Protein AF-A0A7V7AHF5-F1 (afdb_monomer_lite)

Structure (mmCIF, N/CA/C/O backbone):
data_AF-A0A7V7AHF5-F1
#
_entry.id   AF-A0A7V7AHF5-F1
#
loop_
_atom_site.group_PDB
_atom_site.id
_atom_site.type_symbol
_atom_site.label_atom_id
_atom_site.label_alt_id
_atom_site.label_comp_id
_atom_site.label_asym_id
_atom_site.label_entity_id
_atom_site.label_seq_id
_atom_site.pdbx_PDB_ins_code
_atom_site.Cartn_x
_atom_site.Cartn_y
_atom_site.Cartn_z
_atom_site.occupancy
_atom_site.B_iso_or_equiv
_atom_site.auth_seq_id
_atom_site.auth_comp_id
_atom_site.auth_asym_id
_atom_site.auth_atom_id
_atom_site.pdbx_PDB_model_num
ATOM 1 N N . MET A 1 1 ? 26.492 4.386 -2.344 1.00 75.69 1 MET A N 1
ATOM 2 C CA . MET A 1 1 ? 26.056 3.177 -3.073 1.00 75.69 1 MET A CA 1
ATOM 3 C C . MET A 1 1 ? 24.835 3.536 -3.888 1.00 75.69 1 MET A C 1
ATOM 5 O O . MET A 1 1 ? 23.953 4.216 -3.369 1.00 75.69 1 MET A O 1
ATOM 9 N N . GLU A 1 2 ? 24.826 3.137 -5.151 1.00 82.31 2 GLU A N 1
ATOM 10 C CA . GLU A 1 2 ? 23.689 3.309 -6.047 1.00 82.31 2 GLU A CA 1
ATOM 11 C C . GLU A 1 2 ? 22.876 2.015 -6.050 1.00 82.31 2 GLU A C 1
ATOM 13 O O . GLU A 1 2 ? 23.443 0.936 -6.214 1.00 82.31 2 GLU A O 1
ATOM 18 N N . TYR A 1 3 ? 21.567 2.124 -5.829 1.00 86.06 3 TYR A N 1
ATOM 19 C CA . TYR A 1 3 ? 20.657 0.987 -5.885 1.00 86.06 3 TYR A CA 1
ATOM 20 C C . TYR A 1 3 ? 19.753 1.099 -7.108 1.00 86.06 3 TYR A C 1
ATOM 22 O O . TYR A 1 3 ? 19.407 2.197 -7.554 1.00 86.06 3 TYR A O 1
ATOM 30 N N . THR A 1 4 ? 19.347 -0.057 -7.618 1.00 88.94 4 THR A N 1
ATOM 31 C CA . THR A 1 4 ? 18.319 -0.174 -8.648 1.00 88.94 4 THR A CA 1
ATOM 32 C C . THR A 1 4 ? 17.144 -0.920 -8.039 1.00 88.94 4 THR A C 1
ATOM 34 O O . THR A 1 4 ? 17.319 -1.986 -7.453 1.00 88.94 4 THR A O 1
ATOM 37 N N . VAL A 1 5 ? 15.954 -0.340 -8.162 1.00 90.44 5 VAL A N 1
ATOM 38 C CA . VAL A 1 5 ? 14.686 -0.969 -7.789 1.00 90.44 5 VAL A CA 1
ATOM 39 C C . VAL A 1 5 ? 13.967 -1.251 -9.103 1.00 90.44 5 VAL A C 1
ATOM 41 O O . VAL A 1 5 ? 13.910 -0.370 -9.958 1.00 90.44 5 VAL A O 1
ATOM 44 N N . LEU A 1 6 ? 13.533 -2.493 -9.309 1.00 92.44 6 LEU A N 1
ATOM 45 C CA . LEU A 1 6 ? 12.943 -2.949 -10.567 1.00 92.44 6 LEU A CA 1
ATOM 46 C C . LEU A 1 6 ? 11.573 -3.585 -10.310 1.00 92.44 6 LEU A C 1
ATOM 48 O O . LEU A 1 6 ? 11.372 -4.170 -9.241 1.00 92.44 6 LEU A O 1
ATOM 52 N N . PRO A 1 7 ? 10.650 -3.516 -11.285 1.00 91.94 7 PRO A N 1
ATOM 53 C CA . PRO A 1 7 ? 9.421 -4.299 -11.268 1.00 91.94 7 PRO A CA 1
ATOM 54 C C . PRO A 1 7 ? 9.690 -5.802 -11.123 1.00 91.94 7 PRO A C 1
ATOM 56 O O . PRO A 1 7 ? 10.776 -6.298 -11.432 1.00 91.94 7 PRO A O 1
ATOM 59 N N . HIS A 1 8 ? 8.671 -6.547 -10.695 1.00 88.06 8 HIS A N 1
ATOM 60 C CA . HIS A 1 8 ? 8.754 -8.003 -10.617 1.00 88.06 8 HIS A CA 1
ATOM 61 C C . HIS A 1 8 ? 9.039 -8.604 -12.004 1.00 88.06 8 HIS A C 1
ATOM 63 O O . HIS A 1 8 ? 8.409 -8.189 -12.982 1.00 88.06 8 HIS A O 1
ATOM 69 N N . PRO A 1 9 ? 9.943 -9.590 -12.117 1.00 90.81 9 PRO A N 1
ATOM 70 C CA . PRO A 1 9 ? 10.238 -10.214 -13.399 1.00 90.81 9 PRO A CA 1
ATOM 71 C C . PRO A 1 9 ? 9.005 -10.940 -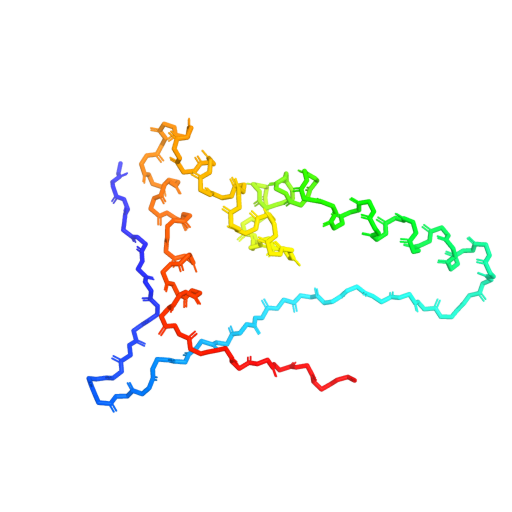13.946 1.00 90.81 9 PRO A C 1
ATOM 73 O O . PRO A 1 9 ? 8.194 -11.479 -13.192 1.00 90.81 9 PRO A O 1
ATOM 76 N N . THR A 1 10 ? 8.877 -10.964 -15.271 1.00 90.38 10 THR A N 1
ATOM 77 C CA . THR A 1 10 ? 7.789 -11.646 -15.984 1.00 90.38 10 THR A CA 1
ATOM 78 C C . THR A 1 10 ? 8.359 -12.456 -17.142 1.00 90.38 10 THR A C 1
ATOM 80 O O . THR A 1 10 ? 9.477 -12.204 -17.593 1.00 90.38 10 THR A O 1
ATOM 83 N N . PHE A 1 11 ? 7.623 -13.473 -17.587 1.00 91.75 11 PHE A N 1
ATOM 84 C CA . PHE A 1 11 ? 8.010 -14.258 -18.758 1.00 91.75 11 PHE A CA 1
ATOM 85 C C . PHE A 1 11 ? 7.797 -13.443 -20.040 1.00 91.75 11 PHE A C 1
ATOM 87 O O . PHE A 1 11 ? 6.852 -12.667 -20.117 1.00 91.75 11 PHE A O 1
ATOM 94 N N . GLU A 1 12 ? 8.625 -13.669 -21.063 1.00 89.19 12 GLU A N 1
ATOM 95 C CA . GLU A 1 12 ? 8.609 -12.919 -22.334 1.00 89.19 12 GLU A CA 1
ATOM 96 C C . GLU A 1 12 ? 7.241 -12.926 -23.043 1.00 89.19 12 GLU A C 1
ATOM 98 O O . GLU A 1 12 ? 6.817 -11.911 -23.585 1.00 89.19 12 GLU A O 1
ATOM 103 N N . VAL A 1 13 ? 6.516 -14.048 -22.978 1.00 89.81 13 VAL A N 1
ATOM 104 C CA . VAL A 1 13 ? 5.154 -14.209 -23.533 1.00 89.81 13 VAL A CA 1
ATOM 105 C C . VAL A 1 13 ? 4.102 -14.301 -22.409 1.00 89.81 13 VAL A C 1
ATOM 107 O O . VAL A 1 13 ? 2.970 -14.737 -22.610 1.00 89.81 13 VAL A O 1
ATOM 110 N N . GLY A 1 14 ? 4.480 -13.939 -21.181 1.00 87.25 14 GLY A N 1
ATOM 111 C CA . GLY A 1 14 ? 3.614 -13.983 -20.008 1.00 87.25 14 GLY A CA 1
ATOM 112 C C . GLY A 1 14 ? 2.822 -12.693 -19.823 1.00 87.25 14 GLY A C 1
ATOM 113 O O . GLY A 1 14 ? 3.287 -11.600 -20.136 1.00 87.25 14 GLY A O 1
ATOM 114 N N . LYS A 1 15 ? 1.626 -12.806 -19.242 1.00 89.88 15 LYS A N 1
ATOM 115 C CA . LYS A 1 15 ? 0.880 -11.631 -18.786 1.00 89.88 15 LYS A CA 1
ATOM 116 C C . LYS A 1 15 ? 1.560 -11.040 -17.547 1.00 89.88 15 LYS A C 1
ATOM 118 O O . LYS A 1 15 ? 1.889 -11.778 -16.617 1.00 89.88 15 LYS A O 1
ATOM 123 N N . LYS A 1 16 ? 1.743 -9.717 -17.515 1.00 93.38 16 LYS A N 1
ATOM 124 C CA . LYS A 1 16 ? 2.230 -9.003 -16.329 1.00 93.38 16 LYS A CA 1
ATOM 125 C C . LYS A 1 16 ? 1.141 -9.006 -15.259 1.00 93.38 16 LYS A C 1
ATOM 127 O O . LYS A 1 16 ? 0.126 -8.332 -15.407 1.00 93.38 16 LYS A O 1
ATOM 132 N N . ILE A 1 17 ? 1.336 -9.802 -14.212 1.00 91.06 17 ILE A N 1
ATOM 133 C CA . ILE A 1 17 ? 0.400 -9.911 -13.092 1.00 91.06 17 ILE A CA 1
ATOM 134 C C . ILE A 1 17 ? 1.165 -9.705 -11.789 1.00 91.06 17 ILE A C 1
ATOM 136 O O . ILE A 1 17 ? 2.195 -10.343 -11.561 1.00 91.06 17 ILE A O 1
ATOM 140 N N . ALA A 1 18 ? 0.659 -8.817 -10.941 1.00 89.69 18 ALA A N 1
ATOM 141 C CA . ALA A 1 18 ? 1.155 -8.577 -9.596 1.00 89.69 18 ALA A CA 1
ATOM 142 C C . ALA A 1 18 ? 0.113 -9.024 -8.561 1.00 89.69 18 ALA A C 1
ATOM 144 O O . ALA A 1 18 ? -1.093 -8.972 -8.796 1.00 89.69 18 ALA A O 1
ATOM 145 N N . ILE A 1 19 ? 0.580 -9.479 -7.399 1.00 87.19 19 ILE A N 1
ATOM 146 C CA . ILE A 1 19 ? -0.295 -9.780 -6.262 1.00 87.19 19 ILE A CA 1
ATOM 147 C C . ILE A 1 19 ? -0.213 -8.599 -5.308 1.00 87.19 19 ILE A C 1
ATOM 149 O O . ILE A 1 19 ? 0.859 -8.314 -4.766 1.00 87.19 19 ILE A O 1
ATOM 153 N N . GLU A 1 20 ?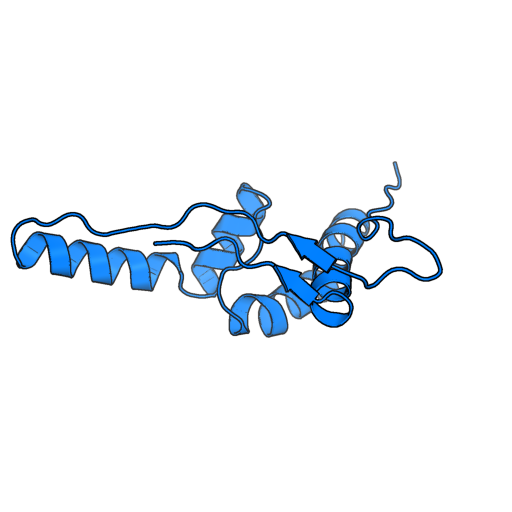 -1.343 -7.942 -5.069 1.00 83.00 20 GLU A N 1
ATOM 154 C CA . GLU A 1 20 ? -1.436 -6.947 -4.010 1.00 83.00 20 GLU A CA 1
ATOM 155 C C . GLU A 1 20 ? -1.572 -7.658 -2.661 1.00 83.00 20 GLU A C 1
ATOM 157 O O . GLU A 1 20 ? -2.397 -8.559 -2.490 1.00 83.00 20 GLU A O 1
ATOM 162 N N . ARG A 1 21 ? -0.725 -7.293 -1.696 1.00 83.31 21 ARG A N 1
ATOM 163 C CA . ARG A 1 21 ? -0.747 -7.862 -0.345 1.00 83.31 21 ARG A CA 1
ATOM 164 C C . ARG A 1 21 ? -0.647 -6.748 0.678 1.00 83.31 21 ARG A C 1
ATOM 166 O O . ARG A 1 21 ? 0.183 -5.854 0.549 1.00 83.31 21 ARG A O 1
ATOM 173 N N . GLY A 1 22 ? -1.441 -6.864 1.730 1.00 83.81 22 GLY A N 1
ATOM 174 C CA . GLY A 1 22 ? -1.457 -5.924 2.838 1.00 83.81 22 GLY A CA 1
ATOM 175 C C . GLY A 1 22 ? -2.302 -6.447 3.990 1.00 83.81 22 GLY A C 1
ATOM 176 O O . GLY A 1 22 ? -2.775 -7.584 3.967 1.00 83.81 22 GLY A O 1
ATOM 177 N N . GLY A 1 23 ? -2.475 -5.604 5.003 1.00 83.94 23 GLY A N 1
ATOM 178 C CA . GLY A 1 23 ? -3.432 -5.824 6.080 1.00 83.94 23 GLY A CA 1
ATOM 179 C C . GLY A 1 23 ? -4.641 -4.915 5.900 1.00 83.94 23 GLY A C 1
ATOM 180 O O . GLY A 1 23 ? -4.483 -3.725 5.635 1.00 83.94 23 GLY A O 1
ATOM 181 N N . GLY A 1 24 ? -5.839 -5.473 6.064 1.00 86.12 24 GLY A N 1
ATOM 182 C CA . GLY A 1 24 ? -7.063 -4.693 6.215 1.00 86.12 24 GLY A CA 1
ATOM 183 C C . GLY A 1 24 ? -7.281 -4.294 7.674 1.00 86.12 24 GLY A C 1
ATOM 184 O O . GLY A 1 24 ? -6.859 -4.998 8.593 1.00 86.12 24 GLY A O 1
ATOM 185 N N . LEU A 1 25 ? -7.970 -3.176 7.888 1.00 90.19 25 LEU A N 1
ATOM 186 C CA . LEU A 1 25 ? -8.500 -2.800 9.195 1.00 90.19 25 LEU A CA 1
ATOM 187 C C . LEU A 1 25 ? -10.012 -3.024 9.185 1.00 90.19 25 LEU A C 1
ATOM 189 O O . LEU A 1 25 ? -10.693 -2.611 8.250 1.00 90.19 25 LEU A O 1
ATOM 193 N N . ALA A 1 26 ? -10.530 -3.663 10.230 1.00 92.81 26 ALA A N 1
ATOM 194 C CA . ALA A 1 26 ? -11.954 -3.914 10.403 1.00 92.81 26 ALA A CA 1
ATOM 195 C C . ALA A 1 26 ? -12.402 -3.462 11.795 1.00 92.81 26 ALA A C 1
ATOM 197 O O . ALA A 1 26 ? -11.648 -3.555 12.766 1.00 92.81 26 ALA A O 1
ATOM 198 N N . VAL A 1 27 ? -13.643 -2.986 11.890 1.00 94.94 27 VAL A N 1
ATOM 199 C CA . VAL A 1 27 ? -14.269 -2.629 13.165 1.00 94.94 27 VAL A CA 1
ATOM 200 C C . VAL A 1 27 ? -15.038 -3.843 13.673 1.00 94.94 27 VAL A C 1
ATOM 202 O O . VAL A 1 27 ? -15.966 -4.319 13.024 1.00 94.94 27 VAL A O 1
ATOM 205 N N . ALA A 1 28 ? -14.636 -4.367 14.830 1.00 95.50 28 ALA A N 1
ATOM 206 C CA . ALA A 1 28 ? -15.382 -5.423 15.501 1.00 95.50 28 ALA A CA 1
ATOM 207 C C . ALA A 1 28 ? -16.660 -4.856 16.135 1.00 95.50 28 ALA A C 1
ATOM 209 O O . ALA A 1 28 ? -16.661 -3.730 16.634 1.00 95.50 28 ALA A O 1
ATOM 210 N N . LYS A 1 29 ? -17.723 -5.667 16.172 1.00 96.50 29 LYS A N 1
ATOM 211 C CA . LYS A 1 29 ? -18.994 -5.298 16.805 1.00 96.50 29 LYS A CA 1
ATOM 212 C C . LYS A 1 29 ? -18.781 -4.873 18.262 1.00 9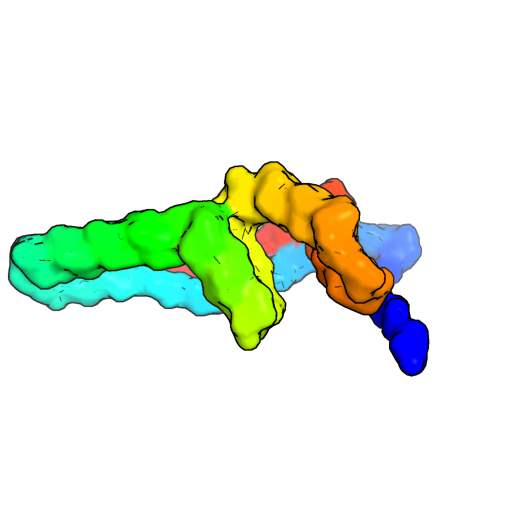6.50 29 LYS A C 1
ATOM 214 O O . LYS A 1 29 ? -18.151 -5.596 19.039 1.00 96.50 29 LYS A O 1
ATOM 219 N N . SER A 1 30 ? -19.321 -3.718 18.634 1.00 96.94 30 SER A N 1
ATOM 220 C CA . SER A 1 30 ? -19.143 -3.101 19.948 1.00 96.94 30 SER A CA 1
ATOM 221 C C . SER A 1 30 ? -20.361 -2.250 20.339 1.00 96.94 30 SER A C 1
ATOM 223 O O . SER A 1 30 ? -21.497 -2.640 20.076 1.00 96.94 30 SER A O 1
ATOM 225 N N . THR A 1 31 ? -20.145 -1.133 21.042 1.00 98.31 31 THR A N 1
ATOM 226 C CA . THR A 1 31 ? -21.176 -0.110 21.267 1.00 98.31 31 THR A CA 1
ATOM 227 C C . THR A 1 31 ? -21.175 0.904 20.118 1.00 98.31 31 THR A C 1
ATOM 229 O O . THR A 1 31 ? -20.110 1.123 19.529 1.00 98.31 31 THR A O 1
ATOM 232 N N . PRO A 1 32 ? -22.312 1.563 19.823 1.00 98.06 32 PRO A N 1
ATOM 233 C CA . PRO A 1 32 ? -22.394 2.552 18.747 1.00 98.06 32 PRO A CA 1
ATOM 234 C C . PRO A 1 32 ? -21.312 3.637 18.828 1.00 98.06 32 PRO A C 1
ATOM 236 O O . PRO A 1 32 ? -20.703 3.986 17.823 1.00 98.06 32 PRO A O 1
ATOM 239 N N . GLU A 1 33 ? -20.993 4.109 20.034 1.00 98.19 33 GLU A N 1
ATOM 240 C CA . GLU A 1 33 ? -20.003 5.170 20.254 1.00 98.19 33 GLU A CA 1
ATOM 241 C C . GLU A 1 33 ? -18.580 4.704 19.917 1.00 98.19 33 GLU A C 1
ATOM 243 O O . GLU A 1 33 ? -17.772 5.463 19.380 1.00 98.19 33 GLU A O 1
ATOM 248 N N . LYS A 1 34 ? -18.253 3.440 20.220 1.00 98.06 34 LYS A N 1
ATOM 249 C CA . LYS A 1 34 ? -16.942 2.853 19.901 1.00 98.06 34 LYS A CA 1
ATOM 250 C C . LYS A 1 34 ? -16.803 2.582 18.411 1.00 98.06 34 LYS A C 1
ATOM 252 O O . LYS A 1 34 ? -15.725 2.786 17.857 1.00 98.06 34 LYS A O 1
ATOM 257 N N . GLU A 1 35 ? -17.878 2.127 17.779 1.00 98.12 35 GLU A N 1
ATOM 258 C CA . GLU A 1 35 ? -17.925 1.896 16.337 1.00 98.12 35 GLU A CA 1
ATOM 259 C C . GLU A 1 35 ? -17.775 3.216 15.566 1.00 98.12 35 GLU A C 1
ATOM 261 O O . GLU A 1 35 ? -16.963 3.296 14.644 1.00 98.12 35 GLU A O 1
ATOM 266 N N . GLU A 1 36 ? -18.460 4.280 16.000 1.00 97.88 36 GLU A N 1
ATOM 267 C CA . GLU A 1 36 ? -18.328 5.624 15.426 1.00 97.88 36 GLU A CA 1
ATOM 268 C C . GLU A 1 36 ? -16.909 6.184 15.599 1.00 97.88 36 GLU A C 1
ATOM 270 O O . GLU A 1 36 ? -16.293 6.640 14.631 1.00 97.88 36 GLU A O 1
ATOM 275 N N . ALA A 1 37 ? -16.342 6.095 16.806 1.00 97.94 37 ALA A N 1
ATOM 276 C CA . ALA A 1 37 ? -14.976 6.544 17.063 1.00 97.94 37 ALA A CA 1
ATOM 277 C C . ALA A 1 37 ? -13.943 5.780 16.213 1.00 97.94 37 ALA A C 1
ATOM 279 O O . ALA A 1 37 ? -13.013 6.387 15.674 1.00 97.94 37 ALA A O 1
ATOM 280 N N . ALA A 1 38 ? -14.116 4.464 16.044 1.00 97.88 38 ALA A N 1
ATOM 281 C CA . ALA A 1 38 ? -13.258 3.654 15.186 1.00 97.88 38 ALA A CA 1
ATOM 282 C C . ALA A 1 38 ? -13.382 4.062 13.709 1.00 97.88 38 ALA A C 1
ATOM 284 O O . ALA A 1 38 ? -12.367 4.204 13.030 1.00 97.88 38 ALA A O 1
ATOM 285 N N . ALA A 1 39 ? -14.597 4.321 13.217 1.00 96.50 39 ALA A N 1
ATOM 286 C CA . ALA A 1 39 ? -14.816 4.793 11.850 1.00 96.50 39 ALA A CA 1
ATOM 287 C C . ALA A 1 39 ? -14.159 6.162 11.594 1.00 96.50 39 ALA A C 1
ATOM 289 O O . ALA A 1 39 ? -13.509 6.358 10.563 1.00 96.50 39 ALA A O 1
ATOM 290 N N . LEU A 1 40 ? -14.265 7.095 12.548 1.00 97.12 40 LEU A N 1
ATOM 291 C CA . LEU A 1 40 ? -13.592 8.396 12.481 1.00 97.12 40 LEU A CA 1
ATOM 292 C C . LEU A 1 40 ? -12.068 8.249 12.471 1.00 97.12 40 LEU A C 1
ATOM 294 O O . LEU A 1 40 ? -11.396 8.893 11.662 1.00 97.12 40 LEU A O 1
ATOM 298 N N . PHE A 1 41 ? -11.527 7.375 13.323 1.00 95.75 41 PHE A N 1
ATOM 299 C CA . PHE A 1 41 ? -10.101 7.065 13.338 1.00 95.75 41 PHE A CA 1
ATOM 300 C C . PHE A 1 41 ? -9.636 6.498 11.996 1.00 95.75 41 PHE A C 1
ATOM 302 O O . PHE A 1 41 ? -8.648 6.987 11.457 1.00 95.75 41 PHE A O 1
ATOM 309 N N . LEU A 1 42 ? -10.348 5.518 11.430 1.00 94.31 42 LEU A N 1
ATOM 310 C CA . LEU A 1 42 ? -9.989 4.923 10.141 1.00 94.31 42 LEU A CA 1
ATOM 311 C C . LEU A 1 42 ? -9.998 5.968 9.028 1.00 94.31 42 LEU A C 1
ATOM 313 O O . LEU A 1 42 ? -9.024 6.067 8.288 1.00 94.31 42 LEU A O 1
ATOM 317 N N . LYS A 1 43 ? -11.034 6.813 8.969 1.00 92.62 43 LYS A N 1
ATOM 318 C CA . LYS A 1 43 ? -11.121 7.913 7.999 1.00 92.62 43 LYS A CA 1
ATOM 319 C C . LYS A 1 43 ? -9.943 8.882 8.108 1.00 92.62 43 LYS A C 1
ATOM 321 O O . LYS A 1 43 ? -9.422 9.328 7.089 1.00 92.62 43 LYS A O 1
ATOM 326 N N . TRP A 1 44 ? -9.542 9.235 9.328 1.00 93.25 44 TRP A N 1
ATOM 327 C CA . TRP A 1 44 ? -8.378 10.087 9.565 1.00 93.25 44 TRP A CA 1
ATOM 328 C C . TRP A 1 44 ? -7.075 9.376 9.182 1.00 93.25 44 TRP A C 1
ATOM 330 O O . TRP A 1 44 ? -6.265 9.944 8.453 1.00 93.25 44 TRP A O 1
ATOM 340 N N . PHE A 1 45 ? -6.901 8.125 9.612 1.00 90.06 45 PHE A N 1
ATOM 341 C CA . PHE A 1 45 ? -5.704 7.313 9.394 1.00 90.06 45 PHE A CA 1
ATOM 342 C C . PHE A 1 45 ? -5.410 7.073 7.909 1.00 90.06 45 PHE A C 1
ATOM 344 O O . PHE A 1 45 ? -4.262 7.177 7.477 1.00 90.06 45 PHE A O 1
ATOM 351 N N . THR A 1 46 ? -6.447 6.802 7.114 1.00 87.88 46 THR A N 1
ATOM 352 C CA . THR A 1 46 ? -6.318 6.558 5.671 1.00 87.88 46 THR A CA 1
ATOM 353 C C . THR A 1 46 ? -6.360 7.836 4.832 1.00 87.88 46 THR A C 1
ATOM 355 O O . THR A 1 46 ? -6.241 7.760 3.611 1.00 87.88 46 THR A O 1
ATOM 358 N N . ALA A 1 47 ? -6.524 9.018 5.437 1.00 87.62 47 ALA A N 1
ATOM 359 C CA . ALA A 1 47 ? -6.480 10.278 4.702 1.00 87.62 47 ALA A CA 1
ATOM 360 C C . ALA A 1 47 ? -5.092 10.495 4.076 1.00 87.62 47 ALA A C 1
ATOM 362 O O . ALA A 1 47 ? -4.066 10.188 4.684 1.00 87.62 47 ALA A O 1
ATOM 363 N N . SER A 1 48 ? -5.046 11.071 2.870 1.00 80.81 48 SER A N 1
ATOM 364 C CA . SER A 1 48 ? -3.832 11.099 2.042 1.00 80.81 48 SER A CA 1
ATOM 365 C C . SER A 1 48 ? -2.593 11.666 2.746 1.00 80.81 48 SER A C 1
ATOM 367 O O . SER A 1 48 ? -1.509 11.122 2.585 1.00 80.81 48 SER A O 1
ATOM 369 N N . GLU A 1 49 ? -2.720 12.736 3.539 1.00 80.62 49 GLU A N 1
ATOM 370 C CA . GLU A 1 49 ? -1.570 13.332 4.241 1.00 80.62 49 GLU A CA 1
ATOM 371 C C . GLU A 1 49 ? -0.965 12.381 5.281 1.00 80.62 49 GLU A C 1
ATOM 373 O O . GLU A 1 49 ? 0.251 12.185 5.331 1.00 80.62 49 GLU A O 1
ATOM 378 N N . LEU A 1 50 ? -1.814 11.764 6.100 1.00 83.19 50 LEU A N 1
ATOM 379 C CA . LEU A 1 50 ? -1.359 10.861 7.145 1.00 83.19 50 LEU A CA 1
ATOM 380 C C . LEU A 1 50 ? -0.861 9.539 6.561 1.00 83.19 50 LEU A C 1
ATOM 382 O O . LEU A 1 50 ? 0.140 8.995 7.027 1.00 83.19 50 LEU A O 1
ATOM 386 N N . ASN A 1 51 ? -1.498 9.072 5.490 1.00 80.19 51 ASN A N 1
ATOM 387 C CA . ASN A 1 51 ? -1.082 7.873 4.787 1.00 80.19 51 ASN A CA 1
ATOM 388 C C . ASN A 1 51 ? 0.317 8.026 4.155 1.00 80.19 51 ASN A C 1
ATOM 390 O O . ASN A 1 51 ? 1.119 7.100 4.246 1.00 80.19 51 ASN A O 1
ATOM 394 N N . MET A 1 52 ? 0.674 9.212 3.640 1.00 76.88 52 MET A N 1
ATOM 395 C CA . MET A 1 52 ? 2.041 9.500 3.170 1.00 76.88 52 MET A CA 1
ATOM 396 C C . MET A 1 52 ? 3.077 9.434 4.299 1.00 76.88 52 MET A C 1
ATOM 398 O O . MET A 1 52 ? 4.155 8.867 4.122 1.00 76.88 52 MET A O 1
ATOM 402 N N . ARG A 1 53 ? 2.754 9.965 5.487 1.00 80.25 53 ARG A N 1
ATOM 403 C CA . ARG A 1 53 ? 3.639 9.848 6.660 1.00 80.25 53 ARG A CA 1
ATOM 404 C C . ARG A 1 53 ? 3.814 8.393 7.087 1.00 80.25 53 ARG A C 1
ATOM 406 O O . ARG A 1 53 ? 4.933 7.963 7.357 1.00 80.25 53 ARG A O 1
ATOM 413 N N . PHE A 1 54 ? 2.722 7.632 7.117 1.00 81.50 54 PHE A N 1
ATOM 414 C CA . PHE A 1 54 ? 2.755 6.208 7.434 1.00 81.50 54 PHE A CA 1
ATOM 415 C C . PHE A 1 54 ? 3.650 5.437 6.454 1.00 81.50 54 PHE A C 1
ATOM 417 O O . PHE A 1 54 ? 4.505 4.664 6.889 1.00 81.50 54 PHE A O 1
ATOM 424 N N . MET A 1 55 ? 3.526 5.692 5.150 1.00 78.25 55 MET A N 1
ATOM 425 C CA . MET A 1 55 ? 4.402 5.109 4.132 1.00 78.25 55 MET A CA 1
ATOM 426 C C . MET A 1 55 ? 5.877 5.418 4.362 1.00 78.25 55 MET A C 1
ATOM 428 O O . MET A 1 55 ? 6.696 4.501 4.354 1.00 78.25 55 MET A O 1
ATOM 432 N N . ALA A 1 56 ? 6.224 6.689 4.580 1.00 74.81 56 ALA A N 1
ATOM 433 C CA . ALA A 1 56 ? 7.617 7.109 4.722 1.00 74.81 56 ALA A CA 1
ATOM 434 C C . ALA A 1 56 ? 8.334 6.345 5.849 1.00 74.81 56 ALA A C 1
ATOM 436 O O . ALA A 1 56 ? 9.510 6.001 5.729 1.00 74.81 56 ALA A O 1
ATOM 437 N N . CYS A 1 57 ? 7.609 6.023 6.923 1.00 76.06 57 CYS A N 1
ATOM 438 C CA . CYS A 1 57 ? 8.147 5.270 8.052 1.00 76.06 57 CYS A CA 1
ATOM 439 C C . CYS A 1 57 ? 8.119 3.746 7.857 1.00 76.06 57 CYS A C 1
ATOM 441 O O . CYS A 1 57 ? 8.987 3.053 8.385 1.00 76.06 57 CYS A O 1
ATOM 443 N N . THR A 1 58 ? 7.129 3.206 7.140 1.00 80.31 58 THR A N 1
ATOM 444 C CA . THR A 1 58 ? 6.858 1.754 7.108 1.00 80.31 58 THR A CA 1
ATOM 445 C C . THR A 1 58 ? 7.208 1.072 5.790 1.00 80.31 58 THR A C 1
ATOM 447 O O . THR A 1 58 ? 7.297 -0.154 5.749 1.00 80.31 58 THR A O 1
ATOM 450 N N . ARG A 1 59 ? 7.434 1.851 4.727 1.00 77.31 59 ARG A N 1
ATOM 451 C CA . ARG A 1 59 ? 7.652 1.395 3.345 1.00 77.31 59 ARG A CA 1
ATOM 452 C C . ARG A 1 59 ? 6.470 0.631 2.729 1.00 77.31 59 ARG A C 1
ATOM 454 O O . ARG A 1 59 ? 6.656 -0.063 1.734 1.00 77.31 59 ARG A O 1
ATOM 461 N N . TYR A 1 60 ? 5.268 0.766 3.294 1.00 83.19 60 TYR A N 1
ATOM 462 C CA . TYR A 1 60 ? 4.029 0.391 2.606 1.00 83.19 60 TYR A CA 1
ATOM 463 C C . TYR A 1 60 ? 3.737 1.344 1.441 1.00 83.19 60 TYR A C 1
ATOM 465 O O . TYR A 1 60 ? 4.321 2.422 1.362 1.00 83.19 60 TYR A O 1
ATOM 473 N N . LEU A 1 61 ? 2.823 0.932 0.561 1.00 84.81 61 LEU A N 1
ATOM 474 C CA . LEU A 1 61 ? 2.249 1.773 -0.489 1.00 84.81 61 LEU A CA 1
ATOM 475 C C . LEU A 1 61 ? 1.023 2.540 0.033 1.00 84.81 61 LEU A C 1
ATOM 477 O O . LEU A 1 61 ? 0.439 2.144 1.051 1.00 84.81 61 LEU A O 1
ATOM 481 N N . PRO A 1 62 ? 0.628 3.641 -0.627 1.00 83.25 62 PRO A N 1
ATOM 482 C CA . PRO A 1 62 ? -0.523 4.401 -0.194 1.00 83.25 62 PRO A CA 1
ATOM 483 C C . PRO A 1 62 ? -1.810 3.659 -0.549 1.00 83.25 62 PRO A C 1
ATOM 485 O O . PRO A 1 62 ? -1.902 3.009 -1.583 1.00 83.25 62 PRO A O 1
ATOM 488 N N . VAL A 1 63 ? -2.818 3.788 0.311 1.00 83.69 63 VAL A N 1
ATOM 489 C CA . VAL A 1 63 ? -4.081 3.025 0.232 1.00 83.69 63 VAL A CA 1
ATOM 490 C C . VAL A 1 63 ? -5.216 3.808 -0.433 1.00 83.69 63 VAL A C 1
ATOM 492 O O . VAL A 1 63 ? -6.366 3.385 -0.409 1.00 83.69 63 VAL A O 1
ATOM 495 N N . THR A 1 64 ? -4.915 4.994 -0.968 1.00 81.50 64 THR A N 1
ATOM 496 C CA . THR A 1 64 ? -5.890 5.843 -1.665 1.00 81.50 64 THR A CA 1
ATOM 497 C C . THR A 1 64 ? -5.316 6.294 -2.995 1.00 81.50 64 THR A C 1
ATOM 499 O O . THR A 1 64 ? -4.163 6.731 -3.032 1.00 81.50 64 THR A O 1
ATOM 502 N N . ASP A 1 65 ? -6.136 6.285 -4.047 1.00 78.69 65 ASP A N 1
ATOM 503 C CA . ASP A 1 65 ? -5.730 6.689 -5.400 1.00 78.69 65 ASP A CA 1
ATOM 504 C C . ASP A 1 65 ? -5.074 8.069 -5.402 1.00 78.69 65 ASP A C 1
ATOM 506 O O . ASP A 1 65 ? -3.987 8.250 -5.931 1.00 78.69 65 ASP A O 1
ATOM 510 N N . LYS A 1 66 ? -5.674 9.033 -4.694 1.00 79.00 66 LYS A N 1
ATOM 511 C CA . LYS A 1 66 ? -5.153 10.402 -4.590 1.00 79.00 66 LYS A CA 1
ATOM 512 C C . LYS A 1 66 ? -3.767 10.486 -3.938 1.00 79.00 66 LYS A C 1
ATOM 514 O O . LYS A 1 66 ? -2.980 11.372 -4.265 1.00 79.00 66 LYS A O 1
ATOM 519 N N . ALA A 1 67 ? -3.476 9.626 -2.961 1.00 78.75 67 ALA A N 1
ATOM 520 C CA . ALA A 1 67 ? -2.139 9.568 -2.375 1.00 78.75 67 ALA A CA 1
ATOM 521 C C . ALA A 1 67 ? -1.156 8.864 -3.323 1.00 78.75 67 ALA A C 1
ATOM 523 O O . ALA A 1 67 ? -0.004 9.281 -3.418 1.00 78.75 67 ALA A O 1
ATOM 524 N N . PHE A 1 68 ? -1.624 7.850 -4.051 1.00 80.38 68 PHE A N 1
ATOM 525 C CA . PHE A 1 68 ? -0.832 7.113 -5.028 1.00 80.38 68 PHE A CA 1
ATOM 526 C C . PHE A 1 68 ? -0.432 7.961 -6.236 1.00 80.38 68 PHE A C 1
ATOM 528 O O . PHE A 1 68 ? 0.738 7.972 -6.597 1.00 80.38 68 PHE A O 1
ATOM 535 N N . THR A 1 69 ? -1.356 8.717 -6.825 1.00 74.38 69 THR A N 1
ATOM 536 C CA . THR A 1 69 ? -1.074 9.570 -7.986 1.00 74.38 69 THR A CA 1
ATOM 537 C C . THR A 1 69 ? -0.428 10.882 -7.543 1.00 74.38 69 THR A C 1
ATOM 539 O O . THR A 1 69 ? 0.770 11.099 -7.701 1.00 74.38 69 THR A O 1
ATOM 542 N N . ASP A 1 70 ? -1.189 11.749 -6.877 1.00 77.31 70 ASP A N 1
ATOM 543 C CA . ASP A 1 70 ? -0.809 13.156 -6.736 1.00 77.31 70 ASP A CA 1
ATOM 544 C C . ASP A 1 70 ? 0.301 13.379 -5.705 1.00 77.31 70 ASP A C 1
ATOM 546 O O . ASP A 1 70 ? 0.956 14.426 -5.698 1.00 77.31 70 ASP A O 1
ATOM 550 N N . ARG A 1 71 ? 0.424 12.500 -4.706 1.00 79.62 71 ARG A N 1
ATOM 551 C CA . ARG A 1 71 ? 1.385 12.693 -3.609 1.00 79.62 71 ARG A CA 1
ATOM 552 C C . ARG A 1 71 ? 2.690 11.951 -3.851 1.00 79.62 71 ARG A C 1
ATOM 554 O O . ARG A 1 71 ? 3.726 12.545 -3.570 1.00 79.62 71 ARG A O 1
ATOM 561 N N . MET A 1 72 ? 2.669 10.736 -4.401 1.00 83.56 72 MET A N 1
ATOM 562 C CA . MET A 1 72 ? 3.916 10.047 -4.755 1.00 83.56 72 MET A CA 1
ATOM 563 C C . MET A 1 72 ? 4.669 10.758 -5.879 1.00 83.56 72 MET A C 1
ATOM 565 O O . MET A 1 72 ? 5.880 10.911 -5.763 1.00 83.56 72 MET A O 1
ATOM 569 N N . GLU A 1 73 ? 3.982 11.250 -6.917 1.00 85.50 73 GLU A N 1
ATOM 570 C CA . GLU A 1 73 ? 4.632 12.010 -7.997 1.00 85.50 73 GLU A CA 1
ATOM 571 C C . GLU A 1 73 ? 5.335 13.264 -7.467 1.00 85.50 73 GLU A C 1
ATOM 573 O O . GLU A 1 73 ? 6.487 13.528 -7.811 1.00 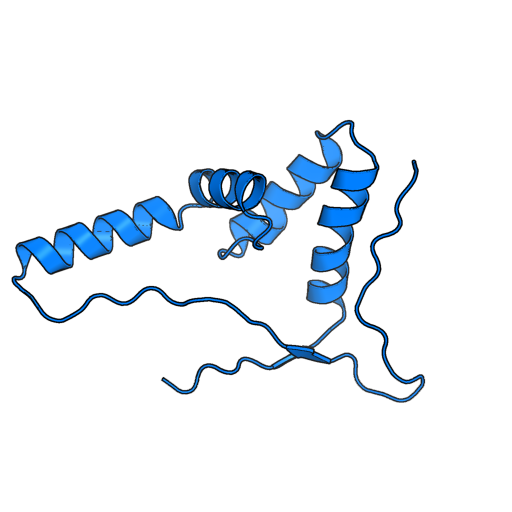85.50 73 GLU A O 1
ATOM 578 N N . ARG A 1 74 ? 4.678 14.006 -6.566 1.00 86.69 74 ARG A N 1
ATOM 579 C CA . ARG A 1 74 ? 5.301 15.155 -5.895 1.00 86.69 74 ARG A CA 1
ATOM 580 C C . ARG A 1 74 ? 6.502 14.753 -5.051 1.00 86.69 74 ARG A C 1
ATOM 582 O O . ARG A 1 74 ? 7.545 15.380 -5.180 1.00 86.69 74 ARG A O 1
ATOM 589 N N . GLU A 1 75 ? 6.383 13.702 -4.242 1.00 85.88 75 GLU A N 1
ATOM 590 C CA . GLU A 1 75 ? 7.498 13.214 -3.421 1.00 85.88 75 GLU A CA 1
ATOM 591 C C . GLU A 1 75 ? 8.692 12.801 -4.294 1.00 85.88 75 GLU A C 1
ATOM 593 O O . GLU A 1 75 ? 9.827 13.117 -3.962 1.00 85.88 75 GLU A O 1
ATOM 598 N N . ILE A 1 76 ? 8.469 12.166 -5.450 1.00 88.56 76 ILE A N 1
ATOM 599 C CA . ILE A 1 76 ? 9.544 11.836 -6.399 1.00 88.56 76 ILE A CA 1
ATOM 600 C C . ILE A 1 76 ? 10.264 13.103 -6.882 1.00 88.56 76 ILE A C 1
ATOM 602 O O . ILE A 1 76 ? 11.494 13.127 -6.930 1.00 88.56 76 ILE A O 1
ATOM 606 N N . VAL A 1 77 ? 9.519 14.155 -7.231 1.00 90.38 77 VAL A N 1
ATOM 607 C CA . VAL A 1 77 ? 10.090 15.418 -7.730 1.00 90.38 77 VAL A CA 1
ATOM 608 C C . VAL A 1 77 ? 10.822 16.192 -6.629 1.00 90.38 77 VAL A C 1
ATOM 610 O O . VAL A 1 77 ? 11.884 16.758 -6.880 1.00 90.38 77 VAL A O 1
ATOM 613 N N . GLU A 1 78 ? 10.270 16.224 -5.416 1.00 90.31 78 GLU A N 1
ATOM 614 C CA . GLU A 1 78 ? 10.778 17.029 -4.298 1.00 90.31 78 GLU A CA 1
ATOM 615 C C . GLU A 1 78 ? 11.922 16.342 -3.529 1.00 90.31 78 GLU A C 1
ATOM 617 O O . GLU A 1 78 ? 12.734 17.014 -2.887 1.00 90.31 78 GLU A O 1
ATOM 622 N N . ASN A 1 79 ? 12.027 15.010 -3.592 1.00 88.12 79 ASN A N 1
ATOM 623 C CA . ASN A 1 79 ? 13.032 14.261 -2.845 1.00 88.12 79 ASN A CA 1
ATOM 624 C C . ASN A 1 79 ? 14.397 14.271 -3.550 1.00 88.12 79 ASN A C 1
ATOM 626 O O . ASN A 1 79 ? 14.546 13.804 -4.675 1.00 88.12 79 ASN A O 1
ATOM 630 N N . SER A 1 80 ? 15.433 14.745 -2.859 1.00 91.06 80 SER A N 1
ATOM 631 C CA . SER A 1 80 ? 16.792 14.849 -3.408 1.00 91.06 80 SER A CA 1
ATOM 632 C C . SER A 1 80 ? 17.575 13.530 -3.423 1.00 91.06 80 SER A C 1
ATOM 634 O O . SER A 1 80 ? 18.680 13.482 -3.967 1.00 91.06 80 SER A O 1
ATOM 636 N N . ASN A 1 81 ? 17.048 12.454 -2.826 1.00 89.25 81 ASN A N 1
ATOM 637 C CA . ASN A 1 81 ? 17.722 11.162 -2.784 1.00 89.25 81 ASN A CA 1
ATOM 638 C C . ASN A 1 81 ? 17.323 10.295 -3.994 1.00 89.25 81 ASN A C 1
ATOM 640 O O . ASN A 1 81 ? 16.212 9.756 -4.019 1.00 89.25 81 ASN A O 1
ATOM 644 N N . PRO A 1 82 ? 18.236 10.041 -4.951 1.00 88.44 82 PRO A N 1
ATOM 645 C CA . PRO A 1 82 ? 17.910 9.300 -6.169 1.00 88.44 82 PRO A CA 1
ATOM 646 C C . PRO A 1 82 ? 17.479 7.852 -5.901 1.00 88.44 82 PRO A C 1
ATOM 648 O O . PRO A 1 82 ? 16.727 7.273 -6.681 1.00 88.44 82 PRO A O 1
ATOM 651 N N . ASN A 1 83 ? 17.905 7.246 -4.788 1.00 88.50 83 ASN A N 1
ATOM 652 C CA . ASN A 1 83 ? 17.452 5.903 -4.425 1.00 88.50 83 ASN A CA 1
ATOM 653 C C . ASN A 1 83 ? 15.988 5.904 -3.958 1.00 88.50 83 ASN A C 1
ATOM 655 O O . ASN A 1 83 ? 15.273 4.940 -4.219 1.00 88.50 83 ASN A O 1
ATOM 659 N N . ILE A 1 84 ? 15.533 6.976 -3.299 1.00 87.06 84 ILE A N 1
ATOM 660 C CA . ILE A 1 84 ? 14.126 7.131 -2.903 1.00 87.06 84 ILE A CA 1
ATOM 661 C C . ILE A 1 84 ? 13.264 7.393 -4.135 1.00 87.06 84 ILE A C 1
ATOM 663 O O . ILE A 1 84 ? 12.224 6.762 -4.286 1.00 87.06 84 ILE A O 1
ATOM 667 N N . GLN A 1 85 ? 13.736 8.220 -5.067 1.00 89.00 85 GLN A N 1
ATOM 668 C CA . GLN A 1 85 ? 13.056 8.427 -6.347 1.00 89.00 85 GLN A CA 1
ATOM 669 C C . GLN A 1 85 ? 12.860 7.098 -7.095 1.00 89.00 85 GLN A C 1
ATOM 671 O O . GLN A 1 85 ? 11.736 6.745 -7.437 1.00 89.00 85 GLN A O 1
ATOM 676 N N . LYS A 1 86 ? 13.923 6.294 -7.263 1.00 89.25 86 LYS A N 1
ATOM 677 C CA . LYS A 1 86 ? 13.845 4.958 -7.892 1.00 89.25 86 LYS A CA 1
ATOM 678 C C . LYS A 1 86 ? 12.884 4.012 -7.157 1.00 89.25 86 LYS A C 1
ATOM 680 O O . LYS A 1 86 ? 12.123 3.283 -7.800 1.00 89.25 86 LYS A O 1
ATOM 685 N N . LEU A 1 87 ? 12.911 4.032 -5.821 1.00 88.75 87 LEU A N 1
ATOM 686 C CA . LEU A 1 87 ? 12.013 3.243 -4.978 1.00 88.75 87 LEU A CA 1
ATOM 687 C C . LEU A 1 87 ? 10.543 3.607 -5.209 1.00 88.75 87 LEU A C 1
ATOM 689 O O . LEU A 1 87 ? 9.719 2.703 -5.270 1.00 88.75 87 LEU A O 1
ATOM 693 N N . LEU A 1 88 ? 10.223 4.894 -5.343 1.00 88.50 88 LEU A N 1
ATOM 694 C CA . LEU A 1 88 ? 8.853 5.379 -5.526 1.00 88.50 88 LEU A CA 1
ATOM 695 C C . LEU A 1 88 ? 8.366 5.265 -6.981 1.00 88.50 88 LEU A C 1
ATOM 697 O O . LEU A 1 88 ? 7.186 5.009 -7.198 1.00 88.50 88 LEU A O 1
ATOM 701 N N . CYS A 1 89 ? 9.253 5.370 -7.977 1.00 89.88 89 CYS A N 1
ATOM 702 C CA . CYS A 1 89 ? 8.891 5.182 -9.388 1.00 89.88 89 CYS A CA 1
ATOM 703 C C . CYS A 1 89 ? 8.481 3.737 -9.706 1.00 89.88 89 CYS A C 1
ATOM 705 O O . CYS A 1 89 ? 7.539 3.508 -10.458 1.00 89.88 89 CYS A O 1
ATOM 707 N N . THR A 1 90 ? 9.173 2.752 -9.129 1.00 91.62 90 THR A N 1
ATOM 708 C CA . THR A 1 90 ? 8.923 1.329 -9.418 1.00 91.62 90 THR A CA 1
ATOM 709 C C . THR A 1 90 ? 7.470 0.887 -9.177 1.00 91.62 90 THR A C 1
ATOM 711 O O . THR A 1 90 ? 6.889 0.285 -10.080 1.00 91.62 90 THR A O 1
ATOM 714 N N . PRO A 1 91 ? 6.841 1.149 -8.013 1.00 88.69 91 PRO A N 1
ATOM 715 C CA . PRO A 1 91 ? 5.446 0.780 -7.788 1.00 88.69 91 PRO A CA 1
ATOM 716 C C . PRO A 1 91 ? 4.475 1.530 -8.707 1.00 88.69 91 PRO A C 1
ATOM 718 O O . PRO A 1 91 ? 3.472 0.934 -9.077 1.00 88.69 91 PRO A O 1
ATOM 721 N N . ILE A 1 92 ? 4.777 2.763 -9.140 1.00 88.44 92 ILE A N 1
ATOM 722 C CA . ILE A 1 92 ? 3.975 3.470 -10.158 1.00 88.44 92 ILE A CA 1
ATOM 723 C C . ILE A 1 92 ? 4.025 2.710 -11.489 1.00 88.44 92 ILE A C 1
ATOM 725 O O . ILE A 1 92 ? 2.983 2.455 -12.087 1.00 88.44 92 ILE A O 1
ATOM 729 N N . THR A 1 93 ? 5.213 2.275 -11.925 1.00 90.88 93 THR A N 1
ATOM 730 C CA . THR A 1 93 ? 5.359 1.441 -13.130 1.00 90.88 93 THR A CA 1
ATOM 731 C C . THR A 1 93 ? 4.602 0.122 -12.999 1.00 90.88 93 THR A C 1
ATOM 733 O O . THR A 1 93 ? 3.874 -0.259 -13.910 1.00 90.88 93 THR A O 1
ATOM 736 N N . VAL A 1 94 ? 4.727 -0.569 -11.859 1.00 91.00 94 VAL A N 1
ATOM 737 C CA . VAL A 1 94 ? 3.992 -1.822 -11.617 1.00 91.00 94 VAL A CA 1
ATOM 738 C C . VAL A 1 94 ? 2.485 -1.572 -11.659 1.00 91.00 94 VAL A C 1
ATOM 740 O O . VAL A 1 94 ? 1.774 -2.325 -12.312 1.00 91.00 94 VAL A O 1
ATOM 743 N N . HIS A 1 95 ? 2.006 -0.498 -11.031 1.00 88.12 95 HIS A N 1
ATOM 744 C CA . HIS A 1 95 ? 0.590 -0.142 -11.027 1.00 88.12 95 HIS A CA 1
ATOM 745 C C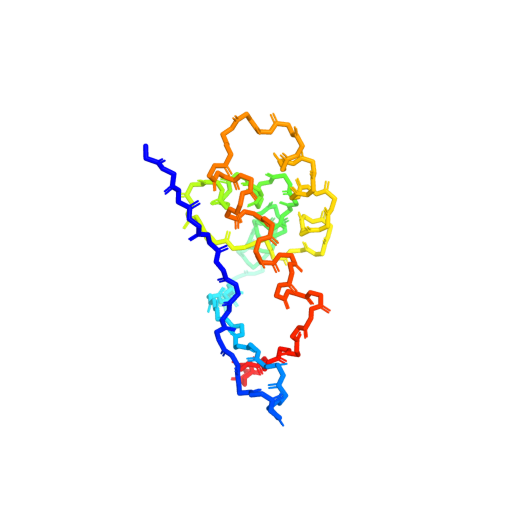 . HIS A 1 95 ? 0.044 0.174 -12.426 1.00 88.12 95 HIS A C 1
ATOM 747 O O . HIS A 1 95 ? -1.097 -0.154 -12.733 1.00 88.12 95 HIS A O 1
ATOM 753 N N . ALA A 1 96 ? 0.853 0.798 -13.283 1.00 88.38 96 ALA A N 1
ATOM 754 C CA . ALA A 1 96 ? 0.456 1.151 -14.643 1.00 88.38 96 ALA A CA 1
ATOM 755 C C . ALA A 1 96 ? 0.516 -0.029 -15.631 1.00 88.38 96 ALA A C 1
ATOM 757 O O . ALA A 1 96 ? -0.251 -0.059 -16.590 1.00 88.38 96 ALA A O 1
ATOM 758 N N . GLU A 1 97 ? 1.443 -0.973 -15.438 1.00 92.06 97 GLU A N 1
ATOM 759 C CA . GLU A 1 97 ? 1.741 -2.016 -16.432 1.00 92.06 97 GLU A CA 1
ATOM 760 C C . GLU A 1 97 ? 1.250 -3.425 -16.070 1.00 92.06 97 GLU A C 1
ATOM 762 O O . GLU A 1 97 ? 1.255 -4.302 -16.939 1.00 92.06 97 GLU A O 1
ATOM 767 N N . TYR A 1 98 ? 0.905 -3.685 -14.806 1.00 92.44 98 TYR A N 1
ATOM 768 C CA . TYR A 1 98 ? 0.534 -5.015 -14.318 1.00 92.44 98 TYR A CA 1
ATOM 769 C C . TYR A 1 98 ? -0.947 -5.042 -13.964 1.00 92.44 98 TYR A C 1
ATOM 771 O O . TYR A 1 98 ? -1.474 -4.111 -13.363 1.00 92.44 98 TYR A O 1
ATOM 779 N N . ASP A 1 99 ? -1.589 -6.171 -14.244 1.00 91.19 99 ASP A N 1
ATOM 780 C CA . ASP A 1 99 ? -2.891 -6.462 -13.656 1.00 91.19 99 ASP A CA 1
ATOM 781 C C . ASP A 1 99 ? -2.708 -6.942 -12.214 1.00 91.19 99 ASP A C 1
ATOM 783 O O . ASP A 1 99 ? -1.789 -7.715 -11.917 1.00 91.19 99 ASP A O 1
ATOM 787 N N . PHE A 1 100 ? -3.610 -6.537 -11.322 1.00 87.50 1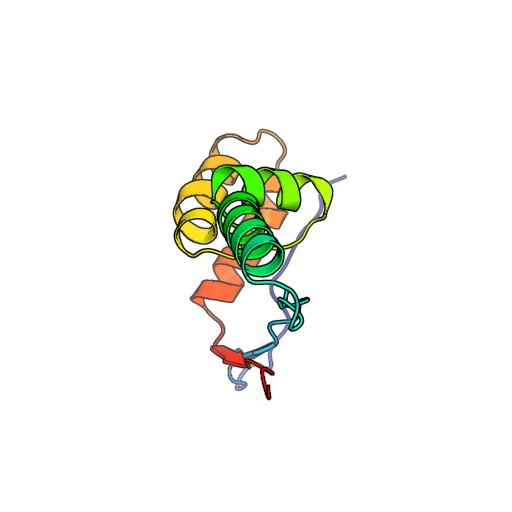00 PHE A N 1
ATOM 788 C CA . PHE A 1 100 ? -3.562 -6.937 -9.919 1.00 87.50 100 PHE A CA 1
ATOM 789 C C . PHE A 1 100 ? -4.537 -8.069 -9.625 1.00 87.50 100 PHE A C 1
ATOM 791 O O . PHE A 1 100 ? -5.736 -7.989 -9.888 1.00 87.50 100 PHE A O 1
ATOM 798 N N . LEU A 1 101 ? -4.011 -9.135 -9.029 1.00 84.00 101 LEU A N 1
ATOM 799 C CA . LEU A 1 101 ? -4.824 -10.150 -8.374 1.00 84.00 101 LEU A CA 1
ATOM 800 C C . LEU A 1 101 ? -5.152 -9.668 -6.960 1.00 84.00 101 LEU A C 1
ATOM 802 O O . LEU A 1 101 ? -4.290 -9.689 -6.077 1.00 84.00 101 LEU A O 1
ATOM 806 N N . HIS A 1 102 ? -6.403 -9.268 -6.739 1.00 71.81 102 HIS A N 1
ATOM 807 C CA . HIS A 1 102 ? -6.903 -8.966 -5.402 1.00 71.81 102 HIS A CA 1
ATOM 808 C C . HIS A 1 102 ? -7.311 -10.265 -4.709 1.00 71.81 102 HIS A C 1
ATOM 810 O O . HIS A 1 102 ? -8.298 -10.901 -5.075 1.00 71.81 102 HIS A O 1
ATOM 816 N N . ASN A 1 103 ? -6.561 -10.663 -3.683 1.00 47.41 103 ASN A N 1
ATOM 817 C CA . ASN A 1 103 ? -6.918 -11.803 -2.846 1.00 47.41 103 ASN A CA 1
ATOM 818 C C . ASN A 1 103 ? -7.723 -11.326 -1.628 1.00 47.41 103 ASN A C 1
ATOM 820 O O . ASN A 1 103 ? -7.299 -11.484 -0.488 1.00 47.41 103 ASN A O 1
ATOM 824 N N . ALA A 1 104 ? -8.863 -10.678 -1.870 1.00 41.75 104 ALA A N 1
ATOM 825 C CA . ALA A 1 104 ? -9.816 -10.320 -0.824 1.00 41.75 104 ALA A CA 1
ATOM 826 C C . ALA A 1 104 ? -11.043 -11.231 -0.951 1.00 41.75 104 ALA A C 1
ATOM 828 O O . ALA A 1 104 ? -12.064 -10.856 -1.512 1.00 41.75 104 ALA A O 1
ATOM 829 N N . SER A 1 105 ? -10.912 -12.471 -0.474 1.00 29.64 105 SER A N 1
ATOM 830 C CA . SER A 1 105 ? -12.074 -13.263 -0.062 1.00 29.64 105 SER A CA 1
ATOM 831 C C . SER A 1 105 ? -12.360 -12.918 1.395 1.00 29.64 105 SER A C 1
ATOM 833 O O . SER A 1 105 ? -11.792 -13.541 2.292 1.00 29.64 105 SER A O 1
ATOM 835 N N . ILE A 1 106 ? -13.169 -11.881 1.618 1.00 33.44 106 ILE A N 1
ATOM 836 C CA . ILE A 1 106 ? -13.851 -11.610 2.890 1.00 33.44 106 ILE A CA 1
ATOM 837 C C . ILE A 1 106 ? -15.275 -11.184 2.556 1.00 33.44 106 ILE A C 1
ATOM 839 O O . ILE A 1 106 ? -15.414 -10.291 1.692 1.00 33.44 106 ILE A O 1
#

Secondary structure (DSSP, 8-state):
------PPP--TTS--EEEE------PPS--HHHHHHHHHHHHHHTSHHHHHHHHHHH-PPPSSHHIIIIIHHHHHHH---HHHHHHHHHHHHHHHHSEEEE----

Radius of gyration: 16.87 Å; chains: 1; bounding box: 48×31×45 Å

Sequence (106 aa):
MEYTVLPHPTFEVGKKIAIERGGGLAVAKSTPEKEEAAALFLKWFTASELNMRFMACTRYLPVTDKAFTDRMEREIVENSNPNIQKLLCTPITVHAEYDFLHNASI

Foldseek 3Di:
DDDADAADDADPPGAFEDEDDDDDDDDDDDDPVSSVVVVVVVCVCLPLVNQVVVCVVPVDARPDPCNLPVVLVVCLVPDPDVNVVNSSVRVVCSVVRHHYDYPDPD

pLDDT: mean 85.8, std 11.36, range [29.64, 98.31]